Protein AF-A0A350YVB9-F1 (afdb_monomer_lite)

pLDDT: mean 85.89, std 10.64, range [57.28, 97.0]

Structure (mmCIF, N/CA/C/O backbone):
data_AF-A0A350YVB9-F1
#
_entry.id   AF-A0A350YVB9-F1
#
loop_
_atom_site.group_PDB
_atom_site.id
_atom_site.type_symbol
_atom_site.label_atom_id
_atom_site.label_alt_id
_atom_site.label_comp_id
_atom_site.label_asym_id
_atom_site.label_entity_id
_atom_site.label_seq_id
_atom_site.pdbx_PDB_ins_code
_atom_site.Cartn_x
_atom_site.Cartn_y
_atom_site.Cartn_z
_atom_site.occupancy
_atom_site.B_iso_or_equiv
_atom_site.auth_seq_id
_atom_site.auth_comp_id
_atom_site.auth_asym_id
_atom_site.auth_atom_id
_atom_site.pdbx_PDB_model_num
ATOM 1 N N . MET A 1 1 ? -31.128 5.802 40.047 1.00 66.69 1 MET A N 1
ATOM 2 C CA . MET A 1 1 ? -30.093 6.275 39.099 1.00 66.69 1 MET A CA 1
ATOM 3 C C . MET A 1 1 ? -28.963 5.265 38.921 1.00 66.69 1 MET A C 1
ATOM 5 O O . MET A 1 1 ? -28.648 4.939 37.789 1.00 66.69 1 MET A O 1
ATOM 9 N N . GLU A 1 2 ? -28.422 4.677 39.987 1.00 81.75 2 GLU A N 1
ATOM 10 C CA . GLU A 1 2 ? -27.291 3.727 39.915 1.00 81.75 2 GLU A CA 1
ATOM 11 C C . GLU A 1 2 ? -27.541 2.474 39.055 1.00 81.75 2 GLU A C 1
ATOM 13 O O . GLU A 1 2 ? -26.690 2.079 38.265 1.00 81.75 2 GLU A O 1
ATOM 18 N N . LYS A 1 3 ? -28.737 1.870 39.135 1.00 80.62 3 LYS A N 1
ATOM 19 C CA . LYS A 1 3 ? -29.106 0.712 38.294 1.00 80.62 3 LYS A CA 1
ATOM 20 C C . LYS A 1 3 ? -29.172 1.056 36.801 1.00 80.62 3 LYS A C 1
ATOM 22 O O . LYS A 1 3 ? -28.825 0.224 35.972 1.00 80.62 3 LYS A O 1
ATOM 27 N N . LEU A 1 4 ? -29.597 2.279 36.474 1.00 81.62 4 LEU A N 1
ATOM 28 C CA . LEU A 1 4 ? -29.669 2.770 35.096 1.00 81.62 4 LEU A CA 1
ATOM 29 C C . LEU A 1 4 ? -28.257 2.984 34.535 1.00 81.62 4 LEU A C 1
ATOM 31 O O . LEU A 1 4 ? -27.960 2.520 33.442 1.00 81.62 4 LEU A O 1
ATOM 35 N N . ILE A 1 5 ? -27.372 3.595 35.328 1.00 87.56 5 ILE A N 1
ATOM 36 C CA . ILE A 1 5 ? -25.962 3.807 34.971 1.00 87.56 5 ILE A CA 1
ATOM 37 C C . ILE A 1 5 ? -25.250 2.468 34.753 1.00 87.56 5 ILE A C 1
ATOM 39 O O . ILE A 1 5 ? -24.562 2.313 33.748 1.00 87.56 5 ILE A O 1
ATOM 43 N N . ARG A 1 6 ? -25.468 1.483 35.637 1.00 89.38 6 ARG A N 1
ATOM 44 C CA . ARG A 1 6 ? -24.892 0.131 35.530 1.00 89.38 6 ARG A CA 1
ATOM 45 C C . ARG A 1 6 ? -25.339 -0.615 34.270 1.00 89.38 6 ARG A C 1
ATOM 47 O O . ARG A 1 6 ? -24.530 -1.279 33.630 1.00 89.38 6 ARG A O 1
ATOM 54 N N . ASN A 1 7 ? -26.612 -0.498 33.898 1.00 87.31 7 ASN A N 1
ATOM 55 C CA . ASN A 1 7 ? -27.118 -1.120 32.675 1.00 87.31 7 ASN A CA 1
ATOM 56 C C . ASN A 1 7 ? -26.535 -0.453 31.421 1.00 87.31 7 ASN A C 1
ATOM 58 O O . ASN A 1 7 ? -26.167 -1.153 30.484 1.00 87.31 7 ASN A O 1
ATOM 62 N N . ILE A 1 8 ? -26.395 0.877 31.419 1.00 92.69 8 ILE A N 1
ATOM 63 C CA . ILE A 1 8 ? -25.785 1.621 30.306 1.00 92.69 8 ILE A CA 1
ATOM 64 C C . ILE A 1 8 ? -24.305 1.255 30.147 1.00 92.69 8 ILE A C 1
ATOM 66 O O . 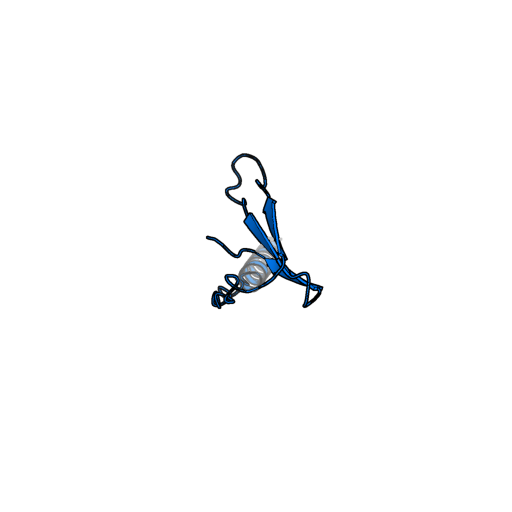ILE A 1 8 ? -23.858 1.010 29.030 1.00 92.69 8 ILE A O 1
ATOM 70 N N . THR A 1 9 ? -23.550 1.152 31.246 1.00 92.88 9 THR A N 1
ATOM 71 C CA . THR A 1 9 ? -22.136 0.732 31.188 1.00 92.88 9 THR A CA 1
ATOM 72 C C . THR A 1 9 ? -21.987 -0.686 30.644 1.00 92.88 9 THR A C 1
ATOM 74 O O . THR A 1 9 ? -21.120 -0.920 29.806 1.00 92.88 9 THR A O 1
ATOM 77 N N . GLY A 1 10 ? -22.860 -1.613 31.052 1.00 93.31 10 GLY A N 1
ATOM 78 C CA . GLY A 1 10 ? -22.883 -2.969 30.499 1.00 93.31 10 GLY A CA 1
ATOM 79 C C . GLY A 1 10 ? -23.171 -2.994 28.994 1.00 93.31 10 GLY A C 1
ATOM 80 O O . GLY A 1 10 ? -22.515 -3.723 28.254 1.00 93.31 10 GLY A O 1
ATOM 81 N N . LEU A 1 11 ? -24.099 -2.154 28.528 1.00 91.94 11 LEU A N 1
ATOM 82 C CA . LEU A 1 11 ? -24.459 -2.065 27.111 1.00 91.94 11 LEU A CA 1
ATOM 83 C C . LEU A 1 11 ? -23.314 -1.494 26.261 1.00 91.94 11 LEU A C 1
ATOM 85 O O . LEU A 1 11 ? -23.019 -2.016 25.191 1.00 91.94 11 LEU A O 1
ATOM 89 N N . ILE A 1 12 ? -22.632 -0.461 26.763 1.00 92.88 12 ILE A N 1
ATOM 90 C CA . ILE A 1 12 ? -21.465 0.139 26.103 1.00 92.88 12 ILE A CA 1
ATOM 91 C C . ILE A 1 12 ? -20.328 -0.883 25.992 1.00 92.88 12 ILE A C 1
ATOM 93 O O . ILE A 1 12 ? -19.766 -1.055 24.913 1.00 92.88 12 ILE A O 1
ATOM 97 N N . ALA A 1 13 ? -20.024 -1.605 27.074 1.00 91.06 13 ALA A N 1
ATOM 98 C CA . ALA A 1 13 ? -19.002 -2.650 27.061 1.00 91.06 13 ALA A CA 1
ATOM 99 C C . ALA A 1 13 ? -19.320 -3.758 26.040 1.00 91.06 13 ALA A C 1
ATOM 101 O O . ALA A 1 13 ? -18.431 -4.211 25.325 1.00 91.06 13 ALA A O 1
ATOM 102 N N . MET A 1 14 ? -20.593 -4.144 25.917 1.00 89.75 14 MET A N 1
ATOM 103 C CA . MET A 1 14 ? -21.043 -5.134 24.936 1.00 89.75 14 MET A CA 1
ATOM 104 C C . MET A 1 14 ? -20.848 -4.655 23.490 1.00 89.75 14 MET A C 1
ATOM 106 O O . MET A 1 14 ? -20.410 -5.427 22.643 1.00 89.75 14 MET A O 1
ATOM 110 N N . VAL A 1 15 ? -21.113 -3.375 23.212 1.00 90.88 15 VAL A N 1
ATOM 111 C CA . VAL A 1 15 ? -20.900 -2.774 21.885 1.00 90.88 15 VAL A CA 1
ATOM 112 C C . VAL A 1 15 ? -19.415 -2.743 21.512 1.00 90.88 15 VAL A C 1
ATOM 114 O O . VAL A 1 15 ? -19.075 -3.050 20.373 1.00 90.88 15 VAL A O 1
ATOM 117 N N . PHE A 1 16 ? -18.522 -2.438 22.459 1.00 87.25 16 PHE A N 1
ATOM 118 C CA . PHE A 1 16 ? -17.077 -2.436 22.200 1.00 87.25 16 PHE A CA 1
ATOM 119 C C . PHE A 1 16 ? -16.530 -3.820 21.827 1.00 87.25 16 PHE A C 1
ATOM 121 O O . PHE A 1 16 ? -15.654 -3.910 20.971 1.00 87.25 16 PHE A O 1
ATOM 128 N N . ILE A 1 17 ? -17.070 -4.895 22.408 1.00 85.12 17 ILE A N 1
ATOM 129 C CA . ILE A 1 17 ? -16.657 -6.272 22.084 1.00 85.12 17 ILE A CA 1
ATOM 130 C C . ILE A 1 17 ? -17.051 -6.645 20.646 1.00 85.12 17 ILE A C 1
ATOM 132 O O . ILE A 1 17 ? -16.311 -7.351 19.966 1.00 85.12 17 ILE A O 1
ATOM 136 N N . LEU A 1 18 ? -18.183 -6.138 20.153 1.00 83.75 18 LEU A N 1
ATOM 137 C CA . LEU A 1 18 ? -18.682 -6.444 18.809 1.00 83.75 18 LEU A CA 1
ATOM 138 C C . LEU A 1 18 ? -17.960 -5.677 17.685 1.00 83.75 18 LEU A C 1
ATOM 140 O O . LEU A 1 18 ? -18.180 -5.983 16.518 1.00 83.75 18 LEU A O 1
ATOM 144 N N . MET A 1 19 ? -17.103 -4.700 18.006 1.00 83.44 19 MET A N 1
ATOM 145 C CA . MET A 1 19 ? -16.369 -3.902 17.010 1.00 83.44 19 MET A CA 1
ATOM 146 C C . MET A 1 19 ? -14.964 -4.428 16.677 1.00 83.44 19 MET A C 1
ATOM 148 O O . MET A 1 19 ? -14.270 -3.823 15.861 1.00 83.44 19 MET A O 1
ATOM 152 N N . SER A 1 20 ? -14.526 -5.547 17.261 1.00 76.94 20 SER A N 1
ATOM 153 C CA . SER A 1 20 ? -13.214 -6.135 16.962 1.00 76.94 20 SER A CA 1
ATOM 154 C C . SER A 1 20 ? -13.274 -6.970 15.675 1.00 76.94 20 SER A C 1
ATOM 156 O O . SER A 1 20 ? -13.276 -8.195 15.702 1.00 76.94 20 SER A O 1
ATOM 158 N N . CYS A 1 21 ? -13.389 -6.289 14.535 1.00 84.00 21 CYS A N 1
ATOM 159 C CA . CYS A 1 21 ? -13.217 -6.887 13.215 1.00 84.00 21 CYS A CA 1
ATOM 160 C C . CYS A 1 21 ? -11.830 -6.500 12.695 1.00 84.00 21 CYS A C 1
ATOM 162 O O . CYS A 1 21 ? -11.602 -5.345 12.334 1.00 84.00 21 CYS A O 1
ATOM 164 N N . GLU A 1 22 ? -10.907 -7.454 12.656 1.00 78.12 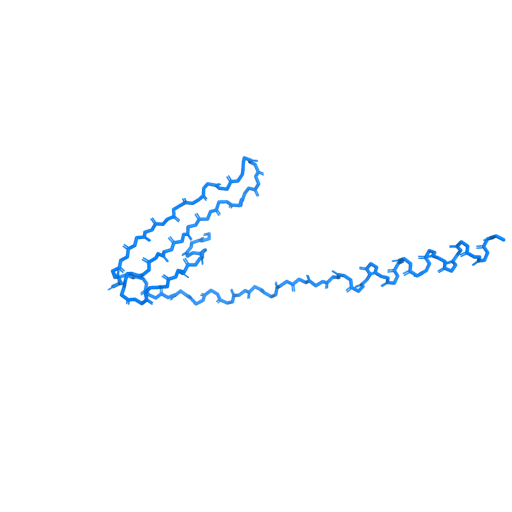22 GLU A N 1
ATOM 165 C CA . GLU A 1 22 ? -9.632 -7.305 11.957 1.00 78.12 22 GLU A CA 1
ATOM 166 C C . GLU A 1 22 ? -9.778 -7.919 10.561 1.00 78.12 22 GLU A C 1
ATOM 168 O O . GLU A 1 22 ? -10.433 -8.949 10.396 1.00 78.12 22 GLU A O 1
ATOM 173 N N . LYS A 1 23 ? -9.240 -7.260 9.531 1.00 76.06 23 LYS A N 1
ATOM 174 C CA . LYS A 1 23 ? -9.173 -7.881 8.206 1.00 76.06 23 LYS A CA 1
ATOM 175 C C . LYS A 1 23 ? -8.120 -8.976 8.276 1.00 76.06 23 LYS A C 1
ATOM 177 O O . LYS A 1 23 ? -6.998 -8.693 8.686 1.00 76.06 23 LYS A O 1
ATOM 182 N N . GLU A 1 24 ? -8.472 -10.186 7.853 1.00 75.62 24 GLU A N 1
ATOM 183 C CA . GLU A 1 24 ? -7.469 -11.228 7.658 1.00 75.62 24 GLU A CA 1
ATOM 184 C C . GLU A 1 24 ? -6.367 -10.701 6.727 1.00 75.62 24 GLU A C 1
ATOM 186 O O . GLU A 1 24 ? -6.672 -9.968 5.772 1.00 75.62 24 GLU A O 1
ATOM 191 N N . PRO A 1 25 ? -5.091 -11.021 7.007 1.00 65.75 25 PRO A N 1
ATOM 192 C CA . PRO A 1 25 ? -4.015 -10.656 6.109 1.00 65.75 25 PRO A CA 1
ATOM 193 C C . PRO A 1 25 ? -4.310 -11.306 4.759 1.00 65.75 25 PRO A C 1
ATOM 195 O O . PRO A 1 25 ? -4.429 -12.526 4.660 1.00 65.75 25 PRO A O 1
ATOM 198 N N . VAL A 1 26 ? -4.482 -10.477 3.728 1.00 66.38 26 VAL A N 1
ATOM 199 C CA . VAL A 1 26 ? -4.627 -10.968 2.358 1.00 66.38 26 VAL A CA 1
ATOM 200 C C . VAL A 1 26 ? -3.356 -11.744 2.056 1.00 66.38 26 VAL A C 1
ATOM 202 O O . VAL A 1 26 ? -2.265 -11.178 2.133 1.00 66.38 26 VAL A O 1
ATOM 205 N N . GLU A 1 27 ? -3.499 -13.038 1.774 1.00 58.12 27 GLU A N 1
ATOM 206 C CA . GLU A 1 27 ? -2.391 -13.878 1.340 1.00 58.12 27 GLU A CA 1
ATOM 207 C C . GLU A 1 27 ? -1.744 -13.166 0.149 1.00 58.12 27 GLU A C 1
ATOM 209 O O . GLU A 1 27 ? -2.400 -12.913 -0.866 1.00 58.12 27 GLU A O 1
ATOM 214 N N . THR A 1 28 ? -0.497 -12.720 0.314 1.00 58.91 28 THR A N 1
ATOM 215 C CA . THR A 1 28 ? 0.209 -11.965 -0.720 1.00 58.91 28 THR A CA 1
ATOM 216 C C . THR A 1 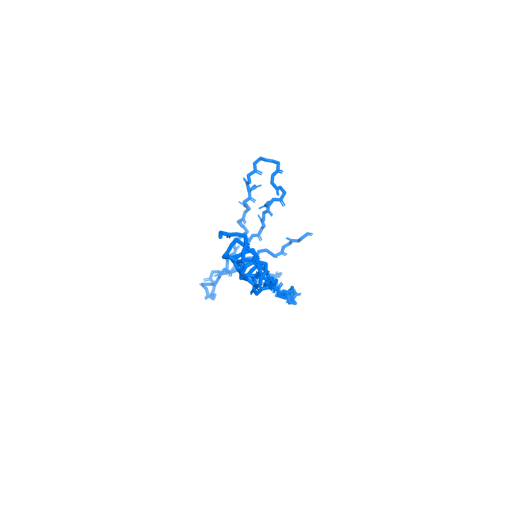28 ? 0.571 -12.938 -1.826 1.00 58.91 28 THR A C 1
ATOM 218 O O . THR A 1 28 ? 1.674 -13.483 -1.865 1.00 58.91 28 THR A O 1
ATOM 221 N N . VAL A 1 29 ? -0.382 -13.198 -2.715 1.00 57.28 29 VAL A N 1
ATOM 222 C CA . VAL A 1 29 ? -0.091 -13.804 -4.003 1.00 57.28 29 VAL A CA 1
ATOM 223 C C . VAL A 1 29 ? 0.761 -12.782 -4.733 1.00 57.28 29 VAL A C 1
ATOM 225 O O . VAL A 1 29 ? 0.268 -11.752 -5.194 1.00 57.28 29 VAL A O 1
ATOM 228 N N . TYR A 1 30 ? 2.067 -13.029 -4.764 1.00 63.16 30 TYR A N 1
ATOM 229 C CA . TYR A 1 30 ? 2.961 -12.278 -5.622 1.00 63.16 30 TYR A CA 1
ATOM 230 C C . TYR A 1 30 ? 2.588 -12.607 -7.056 1.00 63.16 30 TYR A C 1
ATOM 232 O O . TYR A 1 30 ? 2.998 -13.626 -7.609 1.00 63.16 30 TYR A O 1
ATOM 240 N N . GLU A 1 31 ? 1.762 -11.753 -7.640 1.00 64.81 31 GLU A N 1
ATOM 241 C CA . GLU A 1 31 ? 1.570 -11.731 -9.078 1.00 64.81 31 GLU A CA 1
ATOM 242 C C . GLU A 1 31 ? 2.947 -11.557 -9.721 1.00 64.81 31 GLU A C 1
ATOM 244 O O . GLU A 1 31 ? 3.712 -10.665 -9.346 1.00 64.81 31 GLU A O 1
ATOM 249 N N . GLU A 1 32 ? 3.302 -12.436 -10.658 1.00 76.00 32 GLU A N 1
ATOM 250 C CA . GLU A 1 32 ? 4.553 -12.305 -11.397 1.00 76.00 32 GLU A CA 1
ATOM 251 C C . GLU A 1 32 ? 4.488 -11.036 -12.261 1.00 76.00 32 GLU A C 1
ATOM 253 O O . GLU A 1 32 ? 3.972 -11.033 -13.379 1.00 76.00 32 GLU A O 1
ATOM 258 N N . LEU A 1 33 ? 5.005 -9.928 -11.724 1.00 81.50 33 LEU A N 1
ATOM 259 C CA . LEU A 1 33 ? 5.045 -8.636 -12.416 1.00 81.50 33 LEU A CA 1
ATOM 260 C C . LEU A 1 33 ? 6.180 -8.548 -13.446 1.00 81.50 33 LEU A C 1
ATOM 262 O O . LEU A 1 33 ? 6.158 -7.675 -14.306 1.00 81.50 33 LEU A O 1
ATOM 266 N N . GLY A 1 34 ? 7.173 -9.444 -13.381 1.00 75.88 34 GLY A N 1
ATOM 267 C CA . GLY A 1 34 ? 8.435 -9.326 -14.124 1.00 75.88 34 GLY A CA 1
ATOM 268 C C . GLY A 1 34 ? 8.314 -9.320 -15.653 1.00 75.88 34 GLY A C 1
ATOM 269 O O . GLY A 1 34 ? 9.215 -8.819 -16.317 1.00 75.88 34 GLY A O 1
ATOM 270 N N . ASN A 1 35 ? 7.210 -9.834 -16.202 1.00 83.56 35 ASN A N 1
ATOM 271 C CA . ASN A 1 35 ? 6.955 -9.878 -17.647 1.00 83.56 35 ASN A CA 1
ATOM 272 C C . ASN A 1 35 ? 5.775 -8.993 -18.090 1.00 83.56 35 ASN A C 1
ATOM 274 O O . ASN A 1 35 ? 5.393 -9.039 -19.258 1.00 83.56 35 ASN A O 1
ATOM 278 N N . ARG A 1 36 ? 5.167 -8.226 -17.176 1.00 90.19 36 ARG A N 1
ATOM 279 C CA . ARG A 1 36 ? 3.999 -7.384 -17.474 1.00 90.19 36 ARG A CA 1
ATOM 280 C C . ARG A 1 36 ? 4.446 -5.996 -17.937 1.00 90.19 36 ARG A C 1
ATOM 282 O O . ARG A 1 36 ? 5.390 -5.431 -17.386 1.00 90.19 36 ARG A O 1
ATOM 289 N N . ASN A 1 37 ? 3.742 -5.424 -18.914 1.00 94.25 37 ASN A N 1
ATOM 290 C CA . ASN A 1 37 ? 3.943 -4.029 -19.301 1.00 94.25 37 ASN A CA 1
ATOM 291 C C . ASN A 1 37 ? 3.164 -3.126 -18.350 1.00 94.25 37 ASN A C 1
ATOM 293 O O . ASN A 1 37 ? 1.955 -3.277 -18.172 1.00 94.25 37 ASN A O 1
ATOM 297 N N . GLY A 1 38 ? 3.854 -2.181 -17.725 1.00 93.44 38 GLY A N 1
ATOM 298 C CA . GLY A 1 38 ? 3.214 -1.314 -16.757 1.00 93.44 38 GLY A CA 1
ATOM 299 C C . GLY A 1 38 ? 4.162 -0.363 -16.060 1.00 93.44 38 GLY A C 1
ATOM 300 O O . GLY A 1 38 ? 5.355 -0.290 -16.365 1.00 93.44 38 GLY A O 1
ATOM 301 N N . VAL A 1 39 ? 3.613 0.366 -15.095 1.00 95.50 39 VAL A N 1
ATOM 302 C CA . VAL A 1 39 ? 4.345 1.376 -14.331 1.00 95.50 39 VAL A CA 1
ATOM 303 C C . VAL A 1 39 ? 4.215 1.137 -12.836 1.00 95.50 39 VAL A C 1
ATOM 305 O O . VAL A 1 39 ? 3.135 0.845 -12.318 1.00 95.50 39 VAL A O 1
ATOM 308 N N . PHE A 1 40 ? 5.330 1.308 -12.131 1.00 94.94 40 PHE A N 1
ATOM 309 C CA . PHE A 1 40 ? 5.332 1.381 -10.678 1.00 94.94 40 PHE A CA 1
ATOM 310 C C . PHE A 1 40 ? 4.950 2.786 -10.215 1.00 94.94 40 PHE A C 1
ATOM 312 O O . PHE A 1 40 ? 5.406 3.788 -10.765 1.00 94.94 40 PHE A O 1
ATOM 319 N N . ILE A 1 41 ? 4.119 2.846 -9.180 1.00 95.88 41 ILE A N 1
ATOM 320 C CA . ILE A 1 41 ? 3.586 4.071 -8.592 1.00 95.88 41 ILE A CA 1
ATOM 321 C C . ILE A 1 41 ? 3.892 4.029 -7.097 1.00 95.88 41 ILE A C 1
ATOM 323 O O . ILE A 1 41 ? 3.322 3.226 -6.355 1.00 95.88 41 ILE A O 1
ATOM 327 N N . SER A 1 42 ? 4.811 4.884 -6.655 1.00 95.94 42 SER A N 1
ATOM 328 C CA . SER A 1 42 ? 5.173 5.034 -5.245 1.00 95.94 42 SER A CA 1
ATOM 329 C C . SER A 1 42 ? 4.284 6.063 -4.551 1.00 95.94 42 SER A C 1
ATOM 331 O O . SER A 1 42 ? 4.041 7.142 -5.091 1.00 95.94 42 SER A O 1
ATOM 333 N N . CYS A 1 43 ? 3.871 5.768 -3.322 1.00 95.00 43 CYS A N 1
ATOM 334 C CA . CYS A 1 43 ? 3.198 6.706 -2.433 1.00 95.00 43 CYS A CA 1
ATOM 335 C C . CYS A 1 43 ? 3.941 6.744 -1.093 1.00 95.00 43 CYS A C 1
ATOM 337 O O . CYS A 1 43 ? 4.002 5.737 -0.393 1.00 95.00 43 CYS A O 1
ATOM 339 N N . GLU A 1 44 ? 4.498 7.901 -0.726 1.00 95.69 44 GLU A N 1
ATOM 340 C CA . GLU A 1 44 ? 5.253 8.081 0.530 1.00 95.69 44 GLU A CA 1
ATOM 341 C C . GLU A 1 44 ? 4.386 7.897 1.783 1.00 95.69 44 GLU A C 1
ATOM 343 O O . GLU A 1 44 ? 4.896 7.613 2.866 1.00 95.69 44 GLU A O 1
ATOM 348 N N . GLY A 1 45 ? 3.068 8.040 1.640 1.00 93.75 45 GLY A N 1
ATOM 349 C CA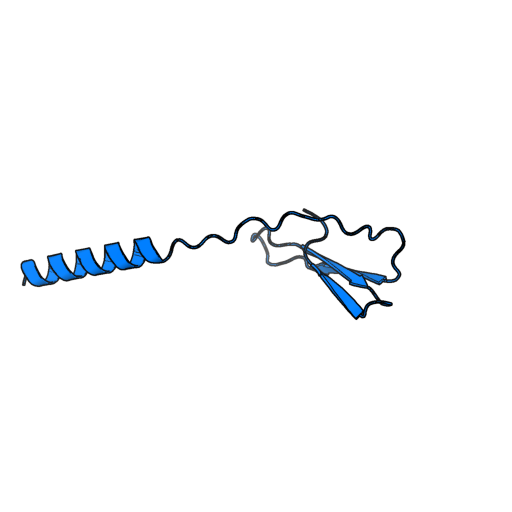 . GLY A 1 45 ? 2.154 8.069 2.768 1.00 93.75 45 GLY A CA 1
ATOM 350 C C . GLY A 1 45 ? 2.261 9.381 3.547 1.00 93.75 45 GLY A C 1
ATOM 351 O O . GLY A 1 45 ? 2.560 10.437 2.994 1.00 93.75 45 GLY A O 1
ATOM 352 N N . ASN A 1 46 ? 1.966 9.325 4.842 1.00 97.00 46 ASN A N 1
ATOM 353 C CA . ASN A 1 46 ? 1.992 10.485 5.725 1.00 97.00 46 ASN A CA 1
ATOM 354 C C . ASN A 1 46 ? 3.241 10.462 6.612 1.00 97.00 46 ASN A C 1
ATOM 356 O O . ASN A 1 46 ? 3.696 9.404 7.056 1.00 97.00 46 ASN A O 1
ATOM 360 N N . PHE A 1 47 ? 3.760 11.648 6.937 1.00 96.62 47 PHE A N 1
ATOM 361 C CA . PHE A 1 47 ? 4.909 11.800 7.829 1.00 96.62 47 PHE A CA 1
ATOM 362 C C . PHE A 1 47 ? 4.679 11.063 9.160 1.00 96.62 47 PHE A C 1
ATOM 364 O O . PHE A 1 47 ? 3.689 11.310 9.843 1.00 96.62 47 PHE A O 1
ATOM 371 N N . MET A 1 48 ? 5.602 10.163 9.517 1.00 94.06 48 MET A N 1
ATOM 372 C CA . MET A 1 48 ? 5.577 9.314 10.723 1.00 94.06 48 MET A CA 1
ATOM 373 C C . MET A 1 48 ? 4.460 8.258 10.818 1.00 94.06 48 MET A C 1
ATOM 375 O O . MET A 1 48 ? 4.346 7.612 11.856 1.00 94.06 48 MET A O 1
ATOM 379 N N . TYR A 1 49 ? 3.667 8.023 9.769 1.00 94.44 49 TYR A N 1
ATOM 380 C CA . TYR A 1 49 ? 2.601 7.008 9.813 1.00 94.44 49 TYR A CA 1
ATOM 381 C C . TYR A 1 49 ? 3.058 5.603 9.414 1.00 94.44 49 TYR A C 1
ATOM 383 O O . TYR A 1 49 ? 2.324 4.647 9.649 1.00 94.44 49 TYR A O 1
ATOM 391 N N . GLY A 1 50 ? 4.234 5.464 8.791 1.00 90.19 50 GLY A N 1
ATOM 392 C CA . GLY A 1 50 ? 4.720 4.164 8.316 1.00 90.19 50 GLY A CA 1
ATOM 393 C C . GLY A 1 50 ? 3.790 3.508 7.288 1.00 90.19 50 GLY A C 1
ATOM 394 O O . GLY A 1 50 ? 3.761 2.291 7.184 1.00 90.19 50 GLY A O 1
ATOM 395 N N . ASN A 1 51 ? 3.008 4.308 6.555 1.00 91.69 51 ASN A N 1
ATOM 396 C CA . ASN A 1 51 ? 2.008 3.852 5.587 1.00 91.69 51 ASN A CA 1
ATOM 397 C C . ASN A 1 51 ? 2.425 4.128 4.132 1.00 91.69 51 ASN A C 1
ATOM 399 O O . ASN A 1 51 ? 1.565 4.325 3.269 1.00 91.69 51 ASN A O 1
ATOM 403 N N . ALA A 1 52 ? 3.734 4.180 3.873 1.00 93.50 52 ALA A N 1
ATOM 404 C CA . ALA A 1 52 ? 4.264 4.207 2.517 1.00 93.50 52 ALA A CA 1
ATOM 405 C C . ALA A 1 52 ? 3.821 2.946 1.758 1.00 93.50 52 ALA A C 1
ATOM 407 O O . ALA A 1 52 ? 3.597 1.896 2.358 1.00 93.50 52 ALA A O 1
ATOM 408 N N . SER A 1 53 ? 3.665 3.050 0.441 1.00 92.06 53 SER A N 1
ATOM 409 C CA . SER A 1 53 ? 3.224 1.934 -0.395 1.00 92.06 53 SER A CA 1
ATOM 410 C C . SER A 1 53 ? 3.794 2.006 -1.805 1.00 92.06 53 SER A C 1
ATOM 412 O O . SER A 1 53 ? 4.100 3.082 -2.326 1.00 92.06 53 SER A O 1
ATOM 414 N N . LEU A 1 54 ? 3.899 0.838 -2.433 1.00 92.62 54 LEU A N 1
ATOM 415 C CA . LEU A 1 54 ? 4.224 0.688 -3.844 1.00 92.62 54 LEU A CA 1
ATOM 416 C C . LEU A 1 54 ? 3.071 -0.034 -4.540 1.00 92.62 54 LEU A C 1
ATOM 418 O O . LEU A 1 54 ? 2.582 -1.053 -4.053 1.00 92.62 54 LEU A O 1
ATOM 422 N N . SER A 1 55 ? 2.633 0.501 -5.674 1.00 92.62 55 SER A N 1
ATOM 423 C CA . SER A 1 55 ? 1.605 -0.104 -6.524 1.00 92.62 55 SER A CA 1
ATOM 424 C C . SER A 1 55 ? 2.136 -0.301 -7.941 1.00 92.62 55 SER A C 1
ATOM 426 O O . SER A 1 55 ? 3.075 0.379 -8.351 1.00 92.62 55 SER A O 1
ATOM 428 N N . PHE A 1 56 ? 1.531 -1.211 -8.697 1.00 93.31 56 PHE A N 1
ATOM 429 C CA . PHE A 1 56 ? 1.833 -1.448 -10.106 1.00 93.31 56 PHE A CA 1
ATOM 430 C C . PHE A 1 56 ? 0.555 -1.319 -10.934 1.00 93.31 56 PHE A C 1
ATOM 432 O O . PHE A 1 56 ? -0.462 -1.933 -10.609 1.00 93.31 56 PHE A O 1
ATOM 439 N N . TYR A 1 57 ? 0.598 -0.514 -11.991 1.00 94.50 57 TYR A N 1
ATOM 440 C CA . TYR A 1 57 ? -0.465 -0.444 -12.987 1.00 94.50 57 TYR A CA 1
ATOM 441 C C . TYR A 1 57 ? -0.064 -1.254 -14.215 1.00 94.50 57 TYR A C 1
ATOM 443 O O . TYR A 1 57 ? 0.937 -0.932 -14.848 1.00 94.50 57 TYR A O 1
ATOM 451 N N . ASP A 1 58 ? -0.861 -2.268 -14.541 1.00 95.00 58 ASP A N 1
ATOM 452 C CA . ASP A 1 58 ? -0.710 -3.096 -15.736 1.00 95.00 58 ASP A CA 1
ATOM 453 C C . ASP A 1 58 ? -1.454 -2.444 -16.908 1.00 95.00 58 ASP A C 1
ATOM 455 O O . ASP A 1 58 ? -2.673 -2.222 -16.860 1.00 95.00 58 ASP A O 1
ATOM 459 N N . GLU A 1 59 ? -0.708 -2.104 -17.956 1.00 94.75 59 GLU A N 1
ATOM 460 C CA . GLU A 1 59 ? -1.245 -1.432 -19.133 1.00 94.75 59 GLU A CA 1
ATOM 461 C C . GLU A 1 59 ? -2.099 -2.353 -20.004 1.00 94.75 59 GLU A C 1
ATOM 463 O O . GLU A 1 59 ? -3.032 -1.863 -20.647 1.00 94.75 59 GLU A O 1
ATOM 468 N N . ASP A 1 60 ? -1.822 -3.652 -20.016 1.00 94.31 60 ASP A N 1
ATOM 469 C CA . ASP A 1 60 ? -2.497 -4.626 -20.867 1.00 94.31 60 ASP A CA 1
ATOM 470 C C . ASP A 1 60 ? -3.847 -5.026 -20.248 1.00 94.31 60 ASP A C 1
ATOM 472 O O . ASP A 1 60 ? -4.887 -4.989 -20.911 1.00 94.31 60 ASP A O 1
ATOM 476 N N . GLU A 1 61 ? -3.867 -5.318 -18.944 1.00 93.56 61 GLU A N 1
ATOM 477 C CA . GLU A 1 61 ? -5.081 -5.698 -18.209 1.00 93.56 61 GLU A CA 1
ATOM 478 C C . GLU A 1 61 ? -5.905 -4.509 -17.700 1.00 93.56 61 GLU A C 1
ATOM 480 O O . GLU A 1 61 ? -7.041 -4.692 -17.252 1.00 93.56 61 GLU A O 1
ATOM 485 N N . LYS A 1 62 ? -5.349 -3.290 -17.737 1.00 94.81 62 LYS A N 1
ATOM 486 C CA . LYS A 1 62 ? -5.953 -2.081 -17.150 1.00 94.81 62 LYS A CA 1
ATOM 487 C C . LYS A 1 62 ? -6.295 -2.264 -15.664 1.00 94.81 62 LYS A C 1
ATOM 489 O O . LYS A 1 62 ? -7.309 -1.751 -15.186 1.00 94.81 62 LYS A O 1
ATOM 494 N N . LYS A 1 63 ? -5.439 -2.977 -14.927 1.00 92.94 63 LYS A N 1
ATOM 495 C CA . LYS A 1 63 ? -5.601 -3.266 -13.494 1.00 92.94 63 LYS A CA 1
ATOM 496 C C . LYS A 1 63 ? -4.502 -2.623 -12.662 1.00 92.94 63 LYS A C 1
ATOM 498 O O . LYS A 1 63 ? -3.385 -2.421 -13.124 1.00 92.94 63 LYS A O 1
ATOM 503 N N . VAL A 1 64 ? -4.838 -2.329 -11.408 1.00 92.00 64 VAL A N 1
ATOM 504 C CA . VAL A 1 64 ? -3.891 -1.848 -10.399 1.00 92.00 64 VAL A CA 1
ATOM 505 C C . VAL A 1 64 ? -3.697 -2.929 -9.347 1.00 92.00 64 VAL A C 1
ATOM 507 O O . VAL A 1 64 ? -4.661 -3.381 -8.728 1.00 92.00 64 VAL A O 1
ATOM 510 N N . PHE A 1 65 ? -2.441 -3.287 -9.115 1.00 90.50 65 PHE A N 1
ATOM 511 C CA . PHE A 1 65 ? -2.000 -4.140 -8.023 1.00 90.50 65 PHE A CA 1
ATOM 512 C C . PHE A 1 65 ? -1.443 -3.234 -6.923 1.00 90.50 65 PHE A C 1
ATOM 514 O O . PHE A 1 65 ? -0.467 -2.515 -7.136 1.00 90.50 65 PHE A O 1
ATOM 521 N N . ASN A 1 66 ? -2.101 -3.211 -5.766 1.00 89.62 66 ASN A N 1
ATOM 522 C CA . ASN A 1 66 ? -1.707 -2.372 -4.632 1.00 89.62 66 ASN A CA 1
ATOM 523 C C . ASN A 1 66 ? -0.785 -3.150 -3.687 1.00 89.62 66 ASN A C 1
ATOM 525 O O . ASN A 1 66 ? -0.944 -4.360 -3.556 1.00 89.62 66 ASN A O 1
ATOM 529 N N . GLN A 1 67 ? 0.099 -2.445 -2.973 1.00 87.06 67 GLN A N 1
ATOM 530 C CA . GLN A 1 67 ? 0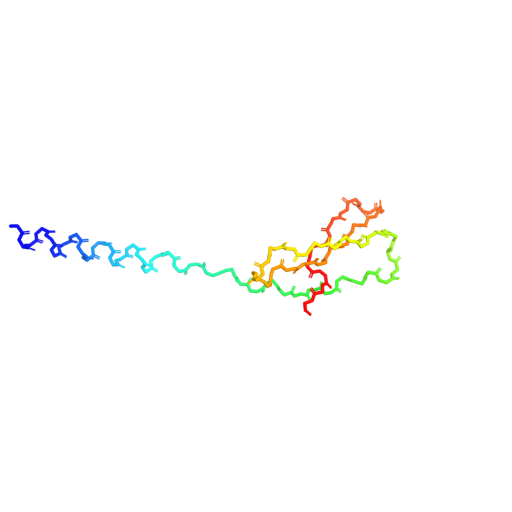.978 -3.021 -1.941 1.00 87.06 67 GLN A CA 1
ATOM 531 C C . GLN A 1 67 ? 1.827 -4.192 -2.463 1.00 87.06 67 GLN A C 1
ATOM 533 O O . GLN A 1 67 ? 1.913 -5.249 -1.846 1.00 87.06 67 GLN A O 1
ATOM 538 N N . VAL A 1 68 ? 2.462 -4.004 -3.623 1.00 86.94 68 VAL A N 1
ATOM 539 C CA . VAL A 1 68 ? 3.270 -5.046 -4.289 1.00 86.94 68 VAL A CA 1
ATOM 540 C C . VAL A 1 68 ? 4.632 -5.281 -3.618 1.00 86.94 68 VAL A C 1
ATOM 542 O O . VAL A 1 68 ? 5.410 -6.119 -4.068 1.00 86.94 68 VAL A O 1
ATOM 545 N N . PHE A 1 69 ? 4.933 -4.531 -2.557 1.00 75.94 69 PHE A N 1
ATOM 546 C CA . PHE A 1 69 ? 6.152 -4.632 -1.763 1.00 75.94 69 PHE A CA 1
ATOM 547 C C . PHE A 1 69 ? 5.835 -4.291 -0.301 1.00 75.94 69 PHE A C 1
ATOM 549 O O . PHE A 1 69 ? 5.074 -3.350 -0.060 1.00 75.94 69 PHE A O 1
ATOM 556 N N . TYR A 1 70 ? 6.413 -5.040 0.642 1.00 65.38 70 TYR A N 1
ATOM 557 C CA . TYR A 1 70 ? 6.237 -4.878 2.088 1.00 65.38 70 TYR A CA 1
ATOM 558 C C . TYR A 1 70 ? 7.57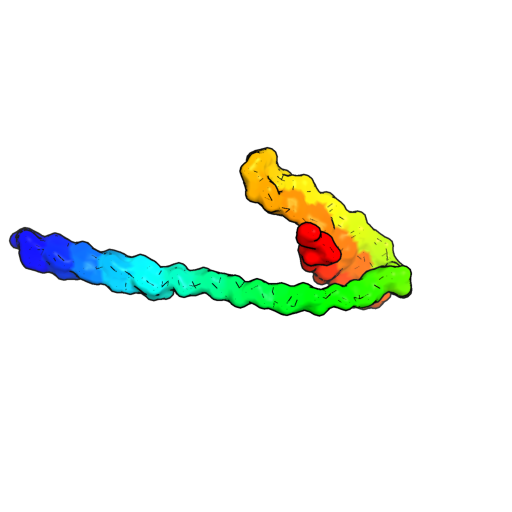7 -4.798 2.822 1.00 65.38 70 TYR A C 1
ATOM 560 O O . TYR A 1 70 ? 8.549 -5.438 2.357 1.00 65.38 70 TYR A O 1
#

Sequence (70 aa):
MEKLIRNITGLIAMVFILMSCEKEPVETVYEELGNRNGVFISCEGNFMYGNASLSFYDEDEKKVFNQVFY

Radius of gyration: 21.86 Å; chains: 1; bounding box: 38×26×61 Å

Secondary structure (DSSP, 8-state):
-HHHHHHHHHHHHHHHHHT--PPPPP-------TT--EEEEEE--STTS---EEEEEETTTTEEE-----

Foldseek 3Di:
DVVVVVVVVVVVVVVVVVPPDDDDPDPPPLDPCVPFDWDKDWDCPDPPPPPTWIKIQGPVVRDIGTRNDD